Protein AF-A0A1C5Y3W5-F1 (afdb_monomer_lite)

Secondary structure (DSSP, 8-state):
-----SS-------S--S--------S-EEES-EEEETT--EEEEE-SS-EEES-EEEE--TT-PPPPTTSEEEEE-TT-EEE-SS-EEESEEEESSEEE-TT--EEETTS-EE-

pLDDT: mean 79.26, std 23.28, range [26.56, 98.62]

Sequence (115 aa):
MLICPNKTKYFIIEKLIYRNNLTHSSNQTLNGDIAVDTVSTLNMTLTDSSDFTGTINIIDNAQNGTAVDNNAVVTIDSASTWTLTGDCTVTSLENNGTINFNGHTITLADGTVLS

Foldseek 3Di:
DDDDPDPDPPPPPPDDDQDDPPPDDAQAEAEEEAEFEQAHADAEEHDNLYEYEEEYEYDHDPVNDDGDQRGAEYEYAANYEYEYPEEYEGAYYHYNHYYRQVPYWYAHPVRDIDD

Structure (mmCIF, N/CA/C/O backbone):
data_AF-A0A1C5Y3W5-F1
#
_entry.id   AF-A0A1C5Y3W5-F1
#
loop_
_atom_site.group_PDB
_atom_site.id
_atom_site.type_symbol
_atom_site.label_atom_id
_atom_site.label_alt_id
_atom_site.label_comp_id
_atom_site.label_asym_id
_atom_site.label_entity_id
_atom_site.label_seq_id
_atom_site.pdbx_PDB_ins_code
_atom_site.Cartn_x
_atom_site.Cartn_y
_atom_site.Cartn_z
_atom_site.occupancy
_atom_site.B_iso_or_equiv
_atom_site.auth_seq_id
_atom_site.auth_comp_id
_atom_site.auth_asym_id
_atom_site.auth_atom_id
_atom_site.pdbx_PDB_model_num
ATOM 1 N N . MET A 1 1 ? 21.075 19.165 17.876 1.00 40.41 1 MET A N 1
ATOM 2 C CA . MET A 1 1 ? 21.669 18.785 16.578 1.00 40.41 1 MET A CA 1
ATOM 3 C C . MET A 1 1 ? 22.288 17.416 16.764 1.00 40.41 1 MET A C 1
ATOM 5 O O . MET A 1 1 ? 23.351 17.327 17.361 1.00 40.41 1 MET A O 1
ATOM 9 N N . LEU A 1 2 ? 21.575 16.354 16.391 1.00 26.56 2 LEU A N 1
ATOM 10 C CA . LEU A 1 2 ? 22.105 14.998 16.494 1.00 26.56 2 LEU A CA 1
ATOM 11 C C . LEU A 1 2 ? 22.368 14.493 15.079 1.00 26.56 2 LEU A C 1
ATOM 13 O O . LEU A 1 2 ? 21.448 14.318 14.286 1.00 26.56 2 LEU A O 1
ATOM 17 N N . ILE A 1 3 ? 23.650 14.363 14.763 1.00 35.41 3 ILE A N 1
ATOM 18 C CA . ILE A 1 3 ? 24.159 13.793 13.521 1.00 35.41 3 ILE A CA 1
ATOM 19 C C . ILE A 1 3 ? 24.144 12.275 13.717 1.00 35.41 3 ILE A C 1
ATOM 21 O O . ILE A 1 3 ? 24.789 11.784 14.640 1.00 35.41 3 ILE A O 1
ATOM 25 N N . CYS A 1 4 ? 23.422 11.535 12.874 1.00 32.22 4 CYS A N 1
ATOM 26 C CA . CYS A 1 4 ? 23.533 10.076 12.804 1.00 32.22 4 CYS A CA 1
ATOM 27 C C . CYS A 1 4 ? 24.397 9.687 11.592 1.00 32.22 4 CYS A C 1
ATOM 29 O O . CYS A 1 4 ? 23.982 9.920 10.455 1.00 32.22 4 CYS A O 1
ATOM 31 N N . PRO A 1 5 ? 25.594 9.110 11.804 1.00 38.75 5 PRO A N 1
ATOM 32 C CA . PRO A 1 5 ? 26.502 8.716 10.743 1.00 38.75 5 PRO A CA 1
ATOM 33 C C . PRO A 1 5 ? 26.303 7.233 10.401 1.00 38.75 5 PRO A C 1
ATOM 35 O O . PRO A 1 5 ? 27.106 6.403 10.801 1.00 38.75 5 PRO A O 1
ATOM 38 N N . ASN A 1 6 ? 25.234 6.875 9.682 1.00 31.05 6 ASN A N 1
ATOM 39 C CA . ASN A 1 6 ? 25.210 5.680 8.825 1.00 31.05 6 ASN A CA 1
ATOM 40 C C . ASN A 1 6 ? 23.955 5.672 7.938 1.00 31.05 6 ASN A C 1
ATOM 42 O O . ASN A 1 6 ? 22.856 5.956 8.411 1.00 31.05 6 ASN A O 1
ATOM 46 N N . LYS A 1 7 ? 24.108 5.355 6.648 1.00 34.03 7 LYS A N 1
ATOM 47 C CA . LYS A 1 7 ? 23.036 5.356 5.635 1.00 34.03 7 LYS A CA 1
ATOM 48 C C . LYS A 1 7 ? 22.149 4.108 5.738 1.00 34.03 7 LYS A C 1
ATOM 50 O O . LYS A 1 7 ? 22.094 3.292 4.823 1.00 34.03 7 LYS A O 1
ATOM 55 N N . THR A 1 8 ? 21.413 3.978 6.831 1.00 31.47 8 THR A N 1
ATOM 56 C CA . THR A 1 8 ? 20.233 3.108 6.882 1.00 31.47 8 THR A CA 1
ATOM 57 C C . THR A 1 8 ? 19.230 3.816 7.775 1.00 31.47 8 THR A C 1
ATOM 59 O O . THR A 1 8 ? 19.365 3.830 8.996 1.00 31.47 8 THR A O 1
ATOM 62 N N . LYS A 1 9 ? 18.291 4.534 7.150 1.00 38.38 9 LYS A N 1
ATOM 63 C CA . LYS A 1 9 ? 17.223 5.247 7.851 1.00 38.38 9 LYS A CA 1
ATOM 64 C C . LYS A 1 9 ? 16.251 4.207 8.407 1.00 38.38 9 LYS A C 1
ATOM 66 O O . LYS A 1 9 ? 15.260 3.879 7.769 1.00 38.38 9 LYS A O 1
ATOM 71 N N . TYR A 1 10 ? 16.552 3.678 9.587 1.00 31.94 10 TYR A N 1
ATOM 72 C CA . TYR A 1 10 ? 15.571 2.968 10.396 1.00 31.94 10 TYR A CA 1
ATOM 73 C C . TYR A 1 10 ? 14.512 3.992 10.825 1.00 31.94 10 TYR A C 1
ATOM 75 O O . TYR A 1 10 ? 14.771 4.845 11.674 1.00 31.94 10 TYR A O 1
ATOM 83 N N . PHE A 1 11 ? 13.341 3.963 10.188 1.00 35.62 11 PHE A N 1
ATOM 84 C CA . PHE A 1 11 ? 12.167 4.713 10.630 1.00 35.62 11 PHE A CA 1
ATOM 85 C C . PHE A 1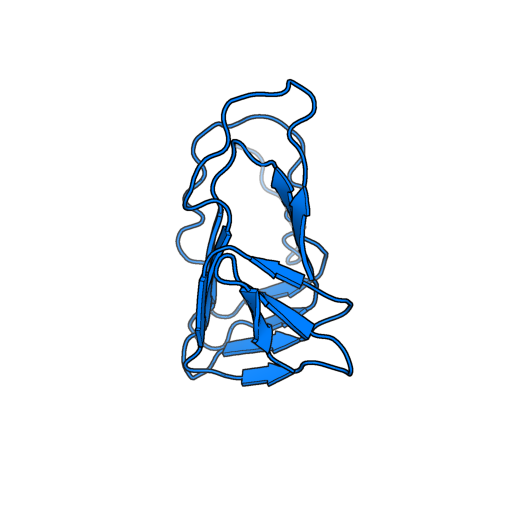 11 ? 11.591 3.985 11.853 1.00 35.62 11 PHE A C 1
ATOM 87 O O . PHE A 1 11 ? 10.681 3.173 11.745 1.00 35.62 11 PHE A O 1
ATOM 94 N N . ILE A 1 12 ? 12.177 4.213 13.030 1.00 30.86 12 ILE A N 1
ATOM 95 C CA . ILE A 1 12 ? 11.589 3.749 14.289 1.00 30.86 12 ILE A CA 1
ATOM 96 C C . ILE A 1 12 ? 10.447 4.709 14.622 1.00 30.86 12 ILE A C 1
ATOM 98 O O . ILE A 1 12 ? 10.674 5.816 15.111 1.00 30.86 12 ILE A O 1
ATOM 102 N N . ILE A 1 13 ? 9.217 4.304 14.307 1.00 34.88 13 ILE A N 1
ATOM 103 C CA . ILE A 1 13 ? 8.001 5.023 14.697 1.00 34.88 13 ILE A CA 1
ATOM 104 C C . ILE A 1 13 ? 7.664 4.610 16.133 1.00 34.88 13 ILE A C 1
ATOM 106 O O . ILE A 1 13 ? 6.727 3.861 16.387 1.00 34.88 13 ILE A O 1
ATOM 110 N N . GLU A 1 14 ? 8.449 5.085 17.099 1.00 30.38 14 GLU A N 1
ATOM 111 C CA . GLU A 1 14 ? 8.047 5.042 18.503 1.00 30.38 14 GLU A CA 1
ATOM 112 C C . GLU A 1 14 ? 7.442 6.389 18.902 1.00 30.38 14 GLU A C 1
ATOM 114 O O . GLU A 1 14 ? 8.140 7.366 19.146 1.00 30.38 14 GLU A O 1
ATOM 119 N N . LYS A 1 15 ? 6.107 6.376 18.977 1.00 32.75 15 LYS A N 1
ATOM 120 C CA . LYS A 1 15 ? 5.277 7.075 19.967 1.00 32.75 15 LYS A CA 1
ATOM 121 C C . LYS A 1 15 ? 5.441 8.605 20.064 1.00 32.75 15 LYS A C 1
ATOM 123 O O . LYS A 1 15 ? 6.397 9.117 20.630 1.00 32.75 15 LYS A O 1
ATOM 128 N N . LEU A 1 16 ? 4.344 9.282 19.691 1.00 28.98 16 LEU A N 1
ATOM 129 C CA . LEU A 1 16 ? 4.035 10.724 19.741 1.00 28.98 16 LEU A CA 1
ATOM 130 C C . LEU A 1 16 ? 4.426 11.488 18.470 1.00 28.98 16 LEU A C 1
ATOM 132 O O . LEU A 1 16 ? 5.578 11.853 18.307 1.00 28.98 16 LEU A O 1
ATOM 136 N N . ILE A 1 17 ? 3.440 11.787 17.613 1.00 38.53 17 ILE A N 1
ATOM 137 C CA . ILE A 1 17 ? 3.123 13.133 17.085 1.00 38.53 17 ILE A CA 1
ATOM 138 C C . ILE A 1 17 ? 1.912 13.001 16.142 1.00 38.53 17 ILE A C 1
ATOM 140 O O . ILE A 1 17 ? 1.964 12.356 15.100 1.00 38.53 17 ILE A O 1
ATOM 144 N N . TYR A 1 18 ? 0.824 13.671 16.522 1.00 37.91 18 TYR A N 1
ATOM 145 C CA . TYR A 1 18 ? -0.506 13.705 15.899 1.00 37.91 18 TYR A CA 1
ATOM 146 C C . TYR A 1 18 ? -0.587 14.320 14.483 1.00 37.91 18 TYR A C 1
ATOM 148 O O . TYR A 1 18 ? -1.684 14.626 14.026 1.00 37.91 18 TYR A O 1
ATOM 156 N N . ARG A 1 19 ? 0.528 14.559 13.783 1.00 41.16 19 ARG A N 1
ATOM 157 C CA . ARG A 1 19 ? 0.559 15.111 12.414 1.00 41.16 19 ARG A CA 1
ATOM 158 C C . ARG A 1 19 ? 1.904 14.804 11.747 1.00 41.16 19 ARG A C 1
ATOM 160 O O . ARG A 1 19 ? 2.788 15.654 11.758 1.00 41.16 19 ARG A O 1
ATOM 167 N N . ASN A 1 20 ? 2.075 13.624 11.159 1.00 40.31 20 ASN A N 1
ATOM 168 C CA . ASN A 1 20 ? 3.222 13.360 10.287 1.00 40.31 20 ASN A CA 1
ATOM 169 C C . ASN A 1 20 ? 2.732 13.118 8.857 1.00 40.31 20 ASN A C 1
ATOM 171 O O . ASN A 1 20 ? 2.493 11.988 8.448 1.00 40.31 20 ASN A O 1
ATOM 175 N N . ASN A 1 21 ? 2.604 14.204 8.090 1.00 42.38 21 ASN A N 1
ATOM 176 C CA . ASN A 1 21 ? 2.650 14.125 6.632 1.00 42.38 21 ASN A CA 1
ATOM 177 C C . ASN A 1 21 ? 4.084 13.735 6.250 1.00 42.38 21 ASN A C 1
ATOM 179 O O . ASN A 1 21 ? 4.956 14.603 6.153 1.00 42.38 21 ASN A O 1
ATOM 183 N N . LEU A 1 22 ? 4.350 12.438 6.077 1.00 46.81 22 LEU A N 1
ATOM 184 C CA . LEU A 1 22 ? 5.609 11.956 5.513 1.00 46.81 22 LEU A CA 1
ATOM 185 C C . LEU A 1 22 ? 5.689 12.448 4.063 1.00 46.81 22 LEU A C 1
ATOM 187 O O . LEU A 1 22 ? 5.159 11.823 3.154 1.00 46.81 22 LEU A O 1
ATOM 191 N N . THR A 1 23 ? 6.310 13.607 3.846 1.00 44.06 23 THR A N 1
ATOM 192 C CA . THR A 1 23 ? 6.444 14.186 2.506 1.00 44.06 23 THR A CA 1
ATOM 193 C C . THR A 1 23 ? 7.876 13.986 2.018 1.00 44.06 23 THR A C 1
ATOM 195 O O . THR A 1 23 ? 8.799 14.610 2.532 1.00 44.06 23 THR A O 1
ATOM 198 N N . HIS A 1 24 ? 8.014 13.104 1.024 1.00 50.69 24 HIS A N 1
ATOM 199 C CA . HIS A 1 24 ? 9.152 12.909 0.119 1.00 50.69 24 HIS A CA 1
ATOM 200 C C . HIS A 1 24 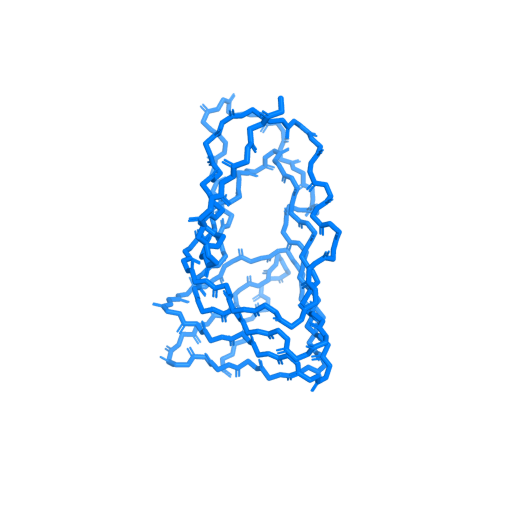? 10.509 12.514 0.733 1.00 50.69 24 HIS A C 1
ATOM 202 O O . HIS A 1 24 ? 11.303 13.336 1.189 1.00 50.69 24 HIS A O 1
ATOM 208 N N . SER A 1 25 ? 10.859 11.234 0.602 1.00 52.31 25 SER A N 1
ATOM 209 C CA . SER A 1 25 ? 12.251 10.837 0.374 1.00 52.31 25 SER A CA 1
ATOM 210 C C . SER A 1 25 ? 12.293 10.067 -0.943 1.00 52.31 25 SER A C 1
ATOM 212 O O . SER A 1 25 ? 11.683 9.013 -1.048 1.00 52.31 25 SER A O 1
ATOM 214 N N . SER A 1 26 ? 12.974 10.627 -1.939 1.00 61.44 26 SER A N 1
ATOM 215 C CA . SER A 1 26 ? 13.125 10.059 -3.277 1.00 61.44 26 SER A CA 1
ATOM 216 C C . SER A 1 26 ? 14.201 8.971 -3.316 1.00 61.44 26 SER A C 1
ATOM 218 O O . SER A 1 26 ? 15.158 9.020 -2.530 1.00 61.44 26 SER A O 1
ATOM 220 N N . ASN A 1 27 ? 14.048 7.992 -4.216 1.00 68.94 27 ASN A N 1
ATOM 221 C CA . ASN A 1 27 ? 14.977 6.873 -4.428 1.00 68.94 27 ASN A CA 1
ATOM 222 C C . ASN A 1 27 ? 15.425 6.202 -3.115 1.00 68.94 27 ASN A C 1
ATOM 224 O O . ASN A 1 27 ? 16.616 6.135 -2.789 1.00 68.94 27 ASN A O 1
ATOM 228 N N . GLN A 1 28 ? 14.459 5.828 -2.278 1.00 72.81 28 GLN A N 1
ATOM 229 C CA . GLN A 1 28 ? 14.720 5.144 -1.014 1.0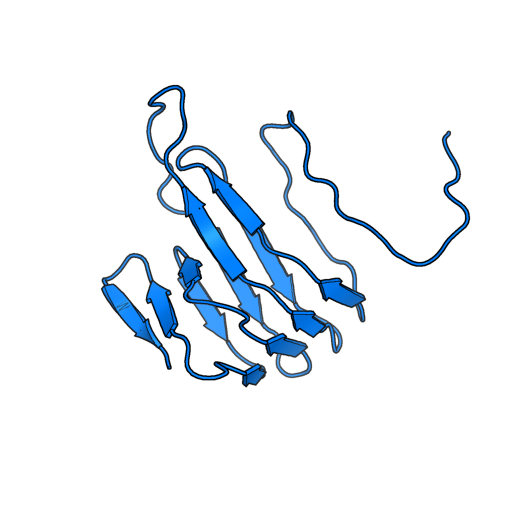0 72.81 28 GLN A CA 1
ATOM 230 C C . GLN A 1 28 ? 14.395 3.661 -1.122 1.00 72.81 28 GLN A C 1
ATOM 232 O O . GLN A 1 28 ? 13.412 3.286 -1.745 1.00 72.81 28 GLN A O 1
ATOM 237 N N . THR A 1 29 ? 15.154 2.840 -0.402 1.00 80.44 29 THR A N 1
ATOM 238 C CA . THR A 1 29 ? 14.752 1.469 -0.079 1.00 80.44 29 THR A CA 1
ATOM 239 C C . THR A 1 29 ? 14.254 1.442 1.365 1.00 80.44 29 THR A C 1
ATOM 241 O O . THR A 1 29 ? 15.040 1.602 2.304 1.00 80.44 29 THR A O 1
ATOM 244 N N . LEU A 1 30 ? 12.948 1.272 1.550 1.00 82.94 30 LEU A N 1
ATOM 245 C CA . LEU A 1 30 ? 12.282 1.139 2.840 1.00 82.94 30 LEU A CA 1
ATOM 246 C C . LEU A 1 30 ? 11.996 -0.340 3.102 1.00 82.94 30 LEU A C 1
ATOM 248 O O . LEU A 1 30 ? 11.491 -1.042 2.232 1.00 82.94 30 LEU A O 1
ATOM 252 N N . ASN A 1 31 ? 12.302 -0.812 4.309 1.00 83.50 31 ASN A N 1
ATOM 253 C CA . ASN A 1 31 ? 12.020 -2.184 4.722 1.00 83.50 31 ASN A CA 1
ATOM 254 C C . ASN A 1 31 ? 11.359 -2.179 6.097 1.00 83.50 31 ASN A C 1
ATOM 256 O O . ASN A 1 31 ? 11.804 -1.443 6.982 1.00 83.50 31 ASN A O 1
ATOM 260 N N . GLY A 1 32 ? 10.364 -3.040 6.280 1.00 82.94 32 GLY A N 1
ATOM 261 C CA . GLY A 1 32 ? 9.681 -3.248 7.553 1.00 82.94 32 GLY A CA 1
ATOM 262 C C . GLY A 1 32 ? 8.185 -2.977 7.477 1.00 82.94 32 GLY A C 1
ATOM 263 O O . GLY A 1 32 ? 7.688 -2.374 6.531 1.00 82.94 32 GLY A O 1
ATOM 264 N N . ASP A 1 33 ? 7.474 -3.438 8.496 1.00 88.94 33 ASP A N 1
ATOM 265 C CA . ASP A 1 33 ? 6.023 -3.323 8.570 1.00 88.94 33 ASP A CA 1
ATOM 266 C C . ASP A 1 33 ? 5.588 -1.993 9.189 1.00 88.94 33 ASP A C 1
ATOM 268 O O . ASP A 1 33 ? 6.251 -1.441 10.073 1.00 88.94 33 ASP A O 1
ATOM 272 N N . ILE A 1 34 ? 4.441 -1.493 8.740 1.00 85.06 34 ILE A N 1
ATOM 273 C CA . ILE A 1 34 ? 3.832 -0.255 9.215 1.00 85.06 34 ILE A CA 1
ATOM 274 C C . ILE A 1 34 ? 2.463 -0.583 9.802 1.00 85.06 34 ILE A C 1
ATOM 276 O O . ILE A 1 34 ? 1.545 -0.997 9.096 1.00 85.06 34 ILE A O 1
ATOM 280 N N . ALA A 1 35 ? 2.319 -0.340 11.101 1.00 86.88 35 ALA A N 1
ATOM 281 C CA . ALA A 1 35 ? 1.032 -0.354 11.777 1.00 86.88 35 ALA A CA 1
ATOM 282 C C . ALA A 1 35 ? 0.529 1.084 11.941 1.00 86.88 35 ALA A C 1
ATOM 284 O O . ALA A 1 35 ? 1.244 1.937 12.475 1.00 86.88 35 ALA A O 1
ATOM 285 N N . VAL A 1 36 ? -0.693 1.354 11.491 1.00 84.12 36 VAL A N 1
ATOM 286 C CA . VAL A 1 36 ? -1.339 2.665 11.623 1.00 84.12 36 VAL A CA 1
ATOM 287 C C . VAL A 1 36 ? -2.583 2.487 12.473 1.00 84.12 36 VAL A C 1
ATOM 289 O O . VAL A 1 36 ? -3.452 1.702 12.118 1.00 84.12 36 VAL A O 1
ATOM 292 N N . ASP A 1 37 ? -2.673 3.168 13.613 1.00 86.75 37 ASP A N 1
ATOM 293 C CA . ASP A 1 37 ? -3.864 3.018 14.447 1.00 86.75 37 ASP A CA 1
ATOM 294 C C . ASP A 1 37 ? -5.089 3.736 13.854 1.00 86.75 37 ASP A C 1
ATOM 296 O O . ASP A 1 37 ? -4.940 4.653 13.041 1.00 86.75 37 ASP A O 1
ATOM 300 N 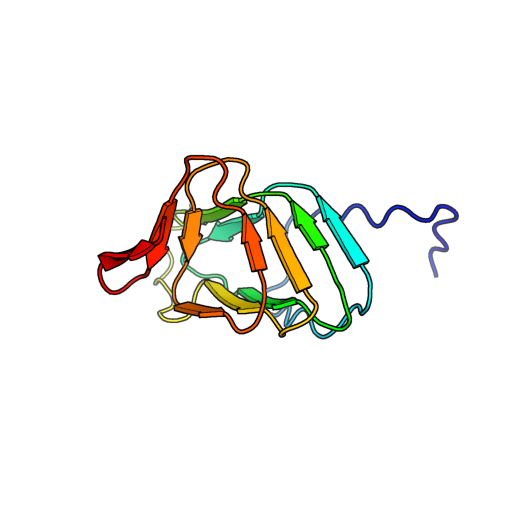N . THR A 1 38 ? -6.291 3.326 14.276 1.00 87.88 38 THR A N 1
ATOM 301 C CA . THR A 1 38 ? -7.569 3.817 13.726 1.00 87.88 38 THR A CA 1
ATOM 302 C C . THR A 1 38 ? -7.773 5.327 13.827 1.00 87.88 38 THR A C 1
ATOM 304 O O . THR A 1 38 ? -8.609 5.874 13.114 1.00 87.88 38 THR A O 1
ATOM 307 N N . VAL A 1 39 ? -7.041 6.024 14.702 1.00 85.19 39 VAL A N 1
ATOM 308 C CA . VAL A 1 39 ? -7.162 7.481 14.912 1.00 85.19 39 VAL A CA 1
ATOM 309 C C . VAL A 1 39 ? -6.032 8.273 14.248 1.00 85.19 39 VAL A C 1
ATOM 311 O O . VAL A 1 39 ? -6.052 9.507 14.259 1.00 85.19 39 VAL A O 1
ATOM 314 N N . SER A 1 40 ? -5.037 7.584 13.688 1.00 82.94 40 SER A N 1
ATOM 315 C CA . SER A 1 40 ? -3.887 8.169 13.005 1.00 82.94 40 SER A CA 1
ATOM 316 C C . SER A 1 40 ? -4.088 8.195 11.496 1.00 82.94 40 SER A C 1
ATOM 318 O O . SER A 1 40 ? -4.870 7.443 10.928 1.00 82.94 40 SER A O 1
ATOM 320 N N . THR A 1 41 ? -3.329 9.055 10.820 1.00 82.62 41 THR A N 1
ATOM 321 C CA . THR A 1 41 ? -3.316 9.128 9.356 1.00 82.62 41 THR A CA 1
ATOM 322 C C . THR A 1 41 ? -1.914 8.876 8.821 1.00 82.62 41 THR A C 1
ATOM 324 O O . THR A 1 41 ? -0.963 9.533 9.255 1.00 82.62 41 THR A O 1
ATOM 327 N N . LEU A 1 42 ? -1.806 8.001 7.829 1.00 85.00 42 LEU A N 1
ATOM 328 C CA . LEU A 1 42 ? -0.648 7.805 6.972 1.00 85.00 42 LEU A CA 1
ATOM 329 C C . LEU A 1 42 ? -1.018 8.256 5.558 1.00 85.00 42 LEU A C 1
ATOM 331 O O . LEU A 1 42 ? -1.942 7.717 4.960 1.00 85.00 42 LEU A O 1
ATOM 335 N N . ASN A 1 43 ? -0.257 9.204 5.017 1.00 83.94 43 ASN A N 1
ATOM 336 C CA . ASN A 1 43 ? -0.256 9.525 3.593 1.00 83.94 43 ASN A CA 1
ATOM 337 C C . ASN A 1 43 ? 1.131 9.169 3.058 1.00 83.94 43 ASN A C 1
ATOM 339 O O . ASN A 1 43 ? 2.098 9.875 3.352 1.00 83.94 43 ASN A O 1
ATOM 343 N N . MET A 1 44 ? 1.243 8.049 2.347 1.00 84.75 44 MET A N 1
ATOM 344 C CA . MET A 1 44 ? 2.500 7.560 1.785 1.00 84.75 44 MET A CA 1
ATOM 345 C C . MET A 1 44 ? 2.505 7.747 0.270 1.00 84.75 44 MET A C 1
ATOM 347 O O . MET A 1 44 ? 1.580 7.330 -0.416 1.00 84.75 44 MET A O 1
ATOM 351 N N . THR A 1 45 ? 3.585 8.317 -0.257 1.00 85.12 45 THR A N 1
ATOM 352 C CA . THR A 1 45 ? 3.837 8.384 -1.700 1.00 85.12 45 THR A CA 1
ATOM 353 C C . THR A 1 45 ? 5.219 7.803 -1.979 1.00 85.12 45 THR A C 1
ATOM 355 O O . THR A 1 45 ? 6.215 8.358 -1.513 1.00 85.12 45 THR A O 1
ATOM 358 N N . LEU A 1 46 ? 5.282 6.685 -2.704 1.00 84.88 46 LEU A N 1
ATOM 359 C CA . LEU A 1 46 ? 6.533 6.135 -3.226 1.00 84.88 46 LEU A CA 1
ATOM 360 C C . LEU A 1 46 ? 6.839 6.824 -4.550 1.00 84.88 46 LEU A C 1
ATOM 362 O O . LEU A 1 46 ? 6.029 6.747 -5.476 1.00 84.88 46 LEU A O 1
ATOM 366 N N . THR A 1 47 ? 7.973 7.523 -4.605 1.00 85.75 47 THR A N 1
ATOM 367 C CA . THR A 1 47 ? 8.394 8.249 -5.802 1.00 85.75 47 THR A CA 1
ATOM 368 C C . THR A 1 47 ? 9.851 8.027 -6.172 1.00 85.75 47 THR A C 1
ATOM 370 O O . THR A 1 47 ? 10.660 7.587 -5.348 1.00 85.75 47 THR A O 1
ATOM 373 N N . ASP A 1 48 ? 10.208 8.402 -7.399 1.00 85.25 48 ASP A N 1
ATOM 374 C CA . ASP A 1 48 ? 11.583 8.483 -7.891 1.00 85.25 48 ASP A CA 1
ATOM 375 C C . ASP A 1 48 ? 12.327 7.151 -7.741 1.00 85.25 48 ASP A C 1
ATOM 377 O O . ASP A 1 48 ? 13.436 7.100 -7.207 1.00 85.25 48 ASP A O 1
ATOM 381 N N . SER A 1 49 ? 11.710 6.060 -8.208 1.00 87.25 49 SER A N 1
ATOM 382 C CA . SER A 1 49 ? 12.273 4.701 -8.109 1.00 87.25 49 SER A CA 1
ATOM 383 C C . SER A 1 49 ? 12.515 4.234 -6.669 1.00 87.25 49 SER A C 1
ATOM 385 O O . SER A 1 49 ? 13.490 3.545 -6.388 1.00 87.25 49 SER A O 1
ATOM 387 N N . SER A 1 50 ? 11.656 4.635 -5.730 1.00 85.62 50 SER A N 1
ATOM 388 C CA . SER A 1 50 ? 11.697 4.095 -4.368 1.00 85.62 50 SER A CA 1
ATOM 389 C C . SER A 1 50 ? 11.120 2.683 -4.307 1.00 85.62 50 SER A C 1
ATOM 391 O O . SER A 1 50 ? 10.109 2.398 -4.950 1.00 85.62 50 SER A O 1
ATOM 393 N N . ASP A 1 51 ? 11.711 1.850 -3.460 1.00 86.69 51 ASP A N 1
ATOM 394 C CA . ASP A 1 51 ? 11.260 0.498 -3.160 1.00 86.69 51 ASP A CA 1
ATOM 395 C C . ASP A 1 51 ? 10.802 0.413 -1.704 1.00 86.69 51 ASP A C 1
ATOM 397 O O . ASP A 1 51 ? 11.515 0.826 -0.787 1.00 86.69 51 ASP A O 1
ATOM 401 N N . PHE A 1 52 ? 9.637 -0.178 -1.474 1.00 91.62 52 PHE A N 1
ATOM 402 C CA . PHE A 1 52 ? 9.154 -0.539 -0.150 1.00 91.62 52 PHE A CA 1
ATOM 403 C C . PHE A 1 52 ? 8.961 -2.052 -0.062 1.00 91.62 52 PHE A C 1
ATOM 405 O O . PHE A 1 52 ? 8.294 -2.640 -0.906 1.00 91.62 52 PHE A O 1
ATOM 412 N N . THR A 1 53 ? 9.543 -2.694 0.950 1.00 94.38 53 THR A N 1
ATOM 413 C CA . THR A 1 53 ? 9.319 -4.113 1.257 1.00 94.38 53 THR A CA 1
ATOM 414 C C . THR A 1 53 ? 8.758 -4.251 2.666 1.00 94.38 53 THR A C 1
ATOM 416 O O . THR A 1 53 ? 9.454 -3.969 3.643 1.00 94.38 53 THR A O 1
ATOM 419 N N . GLY A 1 54 ? 7.506 -4.679 2.779 1.00 92.25 54 GLY A N 1
ATOM 420 C CA . GLY A 1 54 ? 6.809 -4.746 4.061 1.00 92.25 54 GLY A CA 1
ATOM 421 C C . GLY A 1 54 ? 5.293 -4.738 3.917 1.00 92.25 54 GLY A C 1
ATOM 422 O O . GLY A 1 54 ? 4.758 -4.717 2.804 1.00 92.25 54 GLY A O 1
ATOM 423 N N . THR A 1 55 ? 4.605 -4.712 5.054 1.00 93.88 55 THR A N 1
ATOM 424 C CA . THR A 1 55 ? 3.147 -4.565 5.133 1.00 93.88 55 THR A CA 1
ATOM 425 C C . THR A 1 55 ? 2.719 -3.178 5.607 1.00 93.88 55 THR A C 1
ATOM 427 O O . THR A 1 55 ? 3.459 -2.483 6.303 1.00 93.88 55 THR A O 1
ATOM 430 N N . ILE A 1 56 ? 1.497 -2.777 5.249 1.00 93.75 56 ILE A N 1
ATOM 431 C CA . ILE A 1 56 ? 0.792 -1.647 5.867 1.00 93.75 56 ILE A CA 1
ATOM 432 C C . ILE A 1 56 ? -0.544 -2.178 6.363 1.00 93.75 56 ILE A C 1
ATOM 434 O O . ILE A 1 56 ? -1.318 -2.727 5.578 1.00 93.75 56 ILE A O 1
ATOM 438 N N . ASN A 1 57 ? -0.800 -2.027 7.658 1.00 93.88 57 ASN A N 1
ATOM 439 C CA . ASN A 1 57 ? -2.011 -2.525 8.292 1.00 93.88 57 ASN A CA 1
ATOM 440 C C . ASN A 1 57 ? -2.602 -1.495 9.252 1.00 93.88 57 ASN A C 1
ATOM 442 O O . ASN A 1 57 ? -1.900 -0.915 10.087 1.00 93.88 57 ASN A O 1
ATOM 446 N N . ILE A 1 58 ? -3.913 -1.297 9.135 1.00 90.56 58 ILE A N 1
ATOM 447 C CA . ILE A 1 58 ? -4.697 -0.516 10.087 1.00 90.56 58 ILE A CA 1
ATOM 448 C C . ILE A 1 58 ? -4.967 -1.379 11.323 1.00 90.56 58 ILE A C 1
ATOM 450 O O . ILE A 1 58 ? -5.422 -2.515 11.201 1.00 90.56 58 ILE A O 1
ATOM 454 N N . ILE A 1 59 ? -4.679 -0.846 12.508 1.00 88.81 59 ILE A N 1
ATOM 455 C CA . ILE A 1 59 ? -4.882 -1.525 13.794 1.00 88.81 59 ILE A CA 1
ATOM 456 C C . ILE A 1 59 ? -5.795 -0.708 14.705 1.00 88.81 59 ILE A C 1
ATOM 458 O O . ILE A 1 59 ? -5.829 0.517 14.626 1.00 88.81 59 ILE A O 1
ATOM 462 N N . ASP A 1 60 ? -6.501 -1.363 15.622 1.00 87.25 60 ASP A N 1
ATOM 463 C CA . ASP A 1 60 ? -7.347 -0.654 16.582 1.00 87.25 60 ASP A CA 1
ATOM 464 C C . ASP A 1 60 ? -6.531 0.298 17.464 1.00 87.25 60 ASP A C 1
ATOM 466 O O . ASP A 1 60 ? -5.503 -0.065 18.047 1.00 87.25 60 ASP A O 1
ATOM 470 N N . ASN A 1 61 ? -7.016 1.529 17.621 1.00 85.00 61 ASN A N 1
ATOM 471 C CA . ASN A 1 61 ? -6.480 2.433 18.622 1.00 85.00 61 ASN A CA 1
ATOM 472 C C . ASN A 1 61 ? -6.836 1.936 20.032 1.00 85.00 61 ASN A C 1
ATOM 474 O O . ASN A 1 61 ? -8.002 1.851 20.413 1.00 85.00 61 ASN A O 1
ATOM 478 N N . ALA A 1 62 ? -5.812 1.696 20.852 1.00 82.31 62 ALA A N 1
ATOM 479 C CA . ALA A 1 62 ? -5.966 1.155 22.204 1.00 82.31 62 ALA A CA 1
ATOM 480 C C . ALA A 1 62 ? -6.784 2.044 23.165 1.00 82.31 62 ALA A C 1
ATOM 482 O O . ALA A 1 62 ? -7.209 1.582 24.223 1.00 82.31 62 ALA A O 1
ATOM 483 N N . GLN A 1 63 ? -6.982 3.323 22.835 1.00 86.56 63 GLN A N 1
ATOM 484 C CA . GLN A 1 63 ? -7.762 4.267 23.639 1.00 86.56 63 GLN A CA 1
ATOM 485 C C . GLN A 1 63 ? -9.221 4.366 23.174 1.00 86.56 63 GLN A C 1
ATOM 487 O O . GLN A 1 63 ? -9.979 5.141 23.756 1.00 86.56 63 GLN A O 1
ATOM 492 N N . ASN A 1 64 ? -9.624 3.575 22.171 1.00 84.50 64 ASN A N 1
ATOM 493 C CA . ASN A 1 64 ? -10.956 3.586 21.564 1.00 84.50 64 ASN A CA 1
ATOM 494 C C . ASN A 1 64 ? -11.381 4.987 21.095 1.00 84.50 64 ASN A C 1
ATOM 496 O O . ASN A 1 64 ? -12.535 5.387 21.260 1.00 84.50 64 ASN A O 1
ATOM 500 N N . GLY A 1 65 ? -10.434 5.766 20.562 1.00 82.56 65 GLY A N 1
ATOM 501 C CA . GLY A 1 65 ? -10.760 7.049 19.949 1.00 82.56 65 GLY A CA 1
ATOM 502 C C . GLY A 1 65 ? -11.580 6.874 18.666 1.00 82.56 65 GLY A C 1
ATOM 503 O O . GLY A 1 65 ? -11.618 5.798 18.071 1.00 82.56 65 GLY A O 1
ATOM 504 N N . THR A 1 66 ? -12.249 7.944 18.238 1.00 91.12 66 THR A N 1
ATOM 505 C CA . THR A 1 66 ? -13.044 7.937 17.004 1.00 91.12 66 THR A CA 1
ATOM 506 C C . THR A 1 66 ? -12.144 7.720 15.794 1.00 91.12 66 THR A C 1
ATOM 508 O O . THR A 1 66 ? -11.234 8.518 15.562 1.00 91.12 66 THR A O 1
ATOM 511 N N . ALA A 1 67 ? -12.423 6.666 15.027 1.00 87.94 67 ALA A N 1
ATOM 512 C CA . ALA A 1 67 ? -11.652 6.338 13.840 1.00 87.94 67 ALA A CA 1
ATOM 513 C C . ALA A 1 67 ? -11.712 7.456 12.788 1.00 87.94 67 ALA A C 1
ATOM 515 O O . ALA A 1 67 ? -12.730 8.140 12.649 1.00 87.94 67 ALA A O 1
ATOM 516 N N . VAL A 1 68 ? -10.617 7.633 12.053 1.00 87.81 68 VAL A N 1
ATOM 517 C CA . VAL A 1 68 ? -10.542 8.549 10.912 1.00 87.81 68 VAL A CA 1
ATOM 518 C C . VAL A 1 68 ? -10.796 7.793 9.611 1.00 87.81 68 VAL A C 1
ATOM 520 O O . VAL A 1 68 ? -10.308 6.681 9.432 1.00 87.81 68 VAL A O 1
ATOM 523 N N . ASP A 1 69 ? -11.512 8.416 8.674 1.00 89.81 69 ASP A N 1
ATOM 524 C CA . ASP A 1 69 ? -11.870 7.757 7.409 1.00 89.81 69 ASP A CA 1
ATOM 525 C C . ASP A 1 69 ? -10.635 7.497 6.520 1.00 89.81 69 ASP A C 1
ATOM 527 O O . ASP A 1 69 ? -10.471 6.413 5.966 1.00 89.81 69 ASP A O 1
ATOM 531 N N . ASN A 1 70 ? -9.714 8.467 6.433 1.00 88.69 70 ASN A N 1
ATOM 532 C CA . ASN A 1 70 ? -8.500 8.405 5.603 1.00 88.69 70 ASN A CA 1
ATOM 533 C C . ASN A 1 70 ? -7.269 7.962 6.408 1.00 88.69 70 ASN A C 1
ATOM 535 O O . ASN A 1 70 ? -6.283 8.692 6.530 1.00 88.69 70 ASN A O 1
ATOM 539 N N . ASN A 1 71 ? -7.355 6.776 7.000 1.00 87.94 71 ASN A N 1
ATOM 540 C CA . ASN A 1 71 ? -6.345 6.248 7.910 1.00 87.94 71 ASN A CA 1
ATOM 541 C C . ASN A 1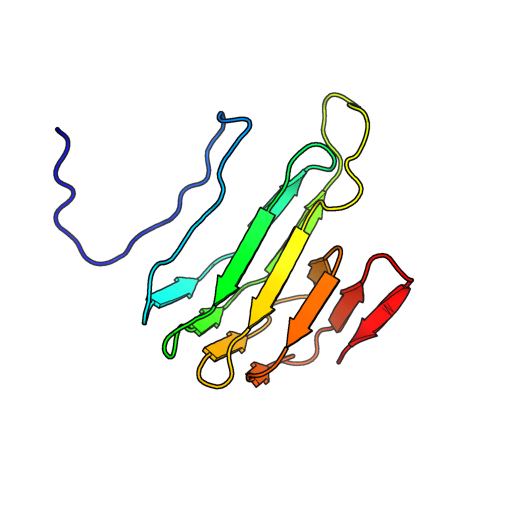 71 ? -5.020 5.913 7.212 1.00 87.94 71 ASN A C 1
ATOM 543 O O . ASN A 1 71 ? -3.963 6.282 7.718 1.00 87.94 71 ASN A O 1
ATOM 547 N N . ALA A 1 72 ? -5.057 5.207 6.083 1.00 89.62 72 ALA A N 1
ATOM 548 C CA . ALA A 1 72 ? -3.859 4.800 5.352 1.00 89.62 72 ALA A CA 1
ATOM 549 C C . ALA A 1 72 ? -4.071 4.975 3.845 1.00 89.62 72 ALA A C 1
ATOM 551 O O . ALA A 1 72 ? -4.694 4.143 3.188 1.00 89.62 72 ALA A O 1
ATOM 552 N N . VAL A 1 73 ? -3.551 6.074 3.305 1.00 93.38 73 VAL A N 1
ATOM 553 C CA . VAL A 1 73 ? -3.610 6.429 1.885 1.00 93.38 73 VAL A CA 1
ATOM 554 C C . VAL A 1 73 ? -2.232 6.214 1.273 1.00 93.38 73 VAL A C 1
ATOM 556 O O . VAL A 1 73 ? -1.243 6.772 1.757 1.00 93.38 73 VAL A O 1
ATOM 559 N N . VAL A 1 74 ? -2.162 5.408 0.215 1.00 93.50 74 VAL A N 1
ATOM 560 C CA . VAL A 1 74 ? -0.907 5.055 -0.457 1.00 93.50 74 VAL A CA 1
ATOM 561 C C . VAL A 1 74 ? -0.975 5.428 -1.936 1.00 93.50 74 VAL A C 1
ATOM 563 O O . VAL A 1 74 ? -1.939 5.105 -2.624 1.00 93.50 74 VAL A O 1
ATOM 566 N N . THR A 1 75 ? 0.081 6.060 -2.434 1.00 94.19 75 THR A N 1
ATOM 567 C CA . THR A 1 75 ? 0.302 6.325 -3.858 1.00 94.19 75 THR A CA 1
ATOM 568 C C . THR A 1 75 ? 1.651 5.743 -4.269 1.00 94.19 75 THR A C 1
ATOM 570 O O . THR A 1 75 ? 2.658 5.982 -3.603 1.00 94.19 75 THR A O 1
ATOM 573 N N . ILE A 1 76 ? 1.689 5.001 -5.372 1.00 93.88 76 ILE A N 1
ATOM 574 C CA . ILE A 1 76 ? 2.918 4.445 -5.951 1.00 93.88 76 ILE A CA 1
ATOM 575 C C . ILE A 1 76 ? 3.099 5.057 -7.333 1.00 93.88 76 ILE A C 1
ATOM 577 O O . ILE A 1 76 ? 2.234 4.901 -8.198 1.00 93.88 76 ILE A O 1
ATOM 581 N N . ASP A 1 77 ? 4.202 5.771 -7.540 1.00 92.62 77 ASP A N 1
ATOM 582 C CA . ASP A 1 77 ? 4.545 6.293 -8.859 1.00 92.62 77 ASP A CA 1
ATOM 583 C C . ASP A 1 77 ? 4.993 5.185 -9.820 1.00 92.62 77 ASP A C 1
ATOM 585 O O . ASP A 1 77 ? 5.281 4.059 -9.421 1.00 92.62 77 ASP A O 1
ATOM 589 N N . SER A 1 78 ? 5.082 5.511 -11.108 1.00 94.75 78 SER A N 1
ATOM 590 C CA . SER A 1 78 ? 5.372 4.530 -12.155 1.00 94.75 78 SER A CA 1
ATOM 591 C C . SER A 1 78 ? 6.741 3.859 -12.085 1.00 94.75 78 SER A C 1
ATOM 593 O O . SER A 1 78 ? 6.934 2.823 -12.716 1.00 94.75 78 SER A O 1
ATOM 595 N N . ALA A 1 79 ? 7.704 4.453 -11.383 1.00 91.88 79 ALA A N 1
ATOM 596 C CA . ALA A 1 79 ? 9.054 3.914 -11.268 1.00 91.88 79 ALA A CA 1
ATOM 597 C C . ALA A 1 79 ? 9.266 3.138 -9.959 1.00 91.88 79 ALA A C 1
ATOM 599 O O . ALA A 1 79 ? 10.291 2.476 -9.811 1.00 91.88 79 ALA A O 1
ATOM 600 N N . SER A 1 80 ? 8.328 3.229 -9.018 1.00 90.25 80 SER A N 1
ATOM 601 C CA . SER A 1 80 ? 8.427 2.661 -7.681 1.00 90.25 80 SER A CA 1
ATOM 602 C C . SER A 1 80 ? 7.855 1.252 -7.554 1.00 90.25 80 SER A C 1
ATOM 604 O O . SER A 1 80 ? 6.965 0.833 -8.304 1.00 90.25 80 SER A O 1
ATOM 606 N N . THR A 1 81 ? 8.347 0.542 -6.535 1.00 96.19 81 THR A N 1
ATOM 607 C CA . THR A 1 81 ? 7.925 -0.825 -6.212 1.00 96.19 81 THR A CA 1
ATOM 608 C C . THR A 1 81 ? 7.447 -0.934 -4.771 1.00 96.19 81 THR A C 1
ATOM 610 O O . THR A 1 81 ? 8.118 -0.471 -3.849 1.00 96.19 81 THR A O 1
ATOM 613 N N . TRP A 1 82 ? 6.340 -1.640 -4.550 1.00 97.50 82 TRP A N 1
ATOM 614 C CA . TRP A 1 82 ? 5.975 -2.177 -3.238 1.00 97.50 82 TRP A CA 1
ATOM 615 C C . TRP A 1 82 ? 5.966 -3.709 -3.282 1.00 97.50 82 TRP A C 1
ATOM 617 O O . TRP A 1 82 ? 5.176 -4.310 -4.000 1.00 97.50 82 TRP A O 1
ATOM 627 N N . THR A 1 83 ? 6.850 -4.355 -2.524 1.00 98.25 83 THR A N 1
ATOM 628 C CA . THR A 1 83 ? 6.895 -5.811 -2.335 1.00 98.25 83 THR A CA 1
ATOM 629 C C . THR A 1 83 ? 6.236 -6.199 -1.014 1.00 98.25 83 THR A C 1
ATOM 631 O O . THR A 1 83 ? 6.674 -5.765 0.053 1.00 98.25 83 THR A O 1
ATOM 634 N N . LEU A 1 84 ? 5.200 -7.036 -1.075 1.00 98.50 84 LEU A N 1
ATOM 635 C CA . LEU A 1 84 ? 4.469 -7.481 0.108 1.00 98.50 84 LEU A CA 1
ATOM 636 C C . LEU A 1 84 ? 5.198 -8.630 0.813 1.00 98.50 84 LEU A C 1
ATOM 638 O O . LEU A 1 84 ? 5.694 -9.571 0.187 1.00 98.50 84 LEU A O 1
ATOM 642 N N . THR A 1 85 ? 5.214 -8.570 2.140 1.00 97.62 85 THR A N 1
ATOM 643 C CA . THR A 1 85 ? 5.698 -9.642 3.029 1.00 97.62 85 THR A CA 1
ATOM 644 C C . THR A 1 85 ? 4.564 -10.324 3.800 1.00 97.62 85 THR A C 1
ATOM 646 O O . THR A 1 85 ? 4.816 -11.239 4.583 1.00 97.62 85 THR A O 1
ATOM 649 N N . GLY A 1 86 ? 3.328 -9.867 3.592 1.00 98.31 86 GLY A N 1
ATOM 650 C CA . GLY A 1 86 ? 2.111 -10.343 4.234 1.00 98.31 86 GLY A CA 1
ATOM 651 C C . GLY A 1 86 ? 0.886 -9.614 3.683 1.00 98.31 86 GLY A C 1
ATOM 652 O O . GLY A 1 86 ? 1.016 -8.679 2.886 1.00 98.31 86 GLY A O 1
ATOM 653 N N . ASP A 1 87 ? -0.301 -10.033 4.120 1.00 98.62 87 ASP A N 1
ATOM 654 C CA . ASP A 1 87 ? -1.543 -9.344 3.769 1.00 98.62 87 ASP A CA 1
ATOM 655 C C . ASP A 1 87 ? -1.568 -7.925 4.352 1.00 98.62 87 ASP A C 1
ATOM 657 O O . ASP A 1 87 ? -1.068 -7.661 5.454 1.00 98.62 87 ASP A O 1
ATOM 661 N N . CYS A 1 88 ? -2.141 -7.004 3.584 1.00 98.19 88 CYS A N 1
ATOM 662 C CA . CYS A 1 88 ? -2.200 -5.585 3.904 1.00 98.19 88 CYS A CA 1
ATOM 663 C C . CYS A 1 88 ? -3.644 -5.090 3.952 1.00 98.19 88 CYS A C 1
ATOM 665 O O . CYS A 1 88 ? -4.496 -5.525 3.176 1.00 98.19 88 CYS A O 1
ATOM 667 N N . THR A 1 89 ? -3.893 -4.112 4.816 1.00 97.69 89 THR A N 1
ATOM 668 C CA . THR A 1 89 ? -5.167 -3.395 4.913 1.00 97.69 89 THR A CA 1
ATOM 669 C C . THR A 1 89 ? -4.892 -1.901 4.897 1.00 97.69 89 THR A C 1
ATOM 671 O O . THR A 1 89 ? -4.266 -1.370 5.818 1.00 97.69 89 THR A O 1
ATOM 674 N N . VAL A 1 90 ? -5.363 -1.218 3.855 1.00 97.31 90 VAL A N 1
ATOM 675 C CA . VAL A 1 90 ? -5.204 0.232 3.675 1.00 97.31 90 VAL A CA 1
ATOM 676 C C . VAL A 1 90 ? -6.546 0.872 3.336 1.00 97.31 90 VAL A C 1
ATOM 678 O O . VAL A 1 90 ? -7.475 0.199 2.900 1.00 97.31 90 VAL A O 1
ATOM 681 N N . THR A 1 91 ? -6.673 2.183 3.518 1.00 97.19 91 THR A N 1
ATOM 682 C CA . THR A 1 91 ? -7.901 2.890 3.142 1.00 97.19 91 THR A CA 1
ATOM 683 C C . THR A 1 91 ? -8.041 2.957 1.626 1.00 97.19 91 THR A C 1
ATOM 685 O O . THR A 1 91 ? -9.068 2.561 1.079 1.00 97.19 91 THR A O 1
ATOM 688 N N . SER A 1 92 ? -7.011 3.456 0.944 1.00 97.56 92 SER A N 1
ATOM 689 C CA . SER A 1 92 ? -7.025 3.651 -0.504 1.00 97.56 92 SER A CA 1
ATOM 690 C C . SER A 1 92 ? -5.631 3.516 -1.092 1.00 97.56 92 SER A C 1
ATOM 692 O O . SER A 1 92 ? -4.640 3.897 -0.461 1.00 97.56 92 SER A O 1
ATOM 694 N N . LEU A 1 93 ? -5.577 3.041 -2.332 1.00 97.81 93 LEU A N 1
ATOM 695 C CA . LEU A 1 93 ? -4.345 2.838 -3.075 1.00 97.81 93 LEU A CA 1
ATOM 696 C C . LEU A 1 93 ? -4.482 3.395 -4.493 1.00 97.81 93 LEU A C 1
ATOM 698 O O . LEU A 1 93 ? -5.341 2.957 -5.254 1.00 97.81 93 LEU A O 1
ATOM 702 N N . GLU A 1 94 ? -3.596 4.315 -4.858 1.00 97.69 94 GLU A N 1
ATOM 703 C CA . GLU A 1 94 ? -3.359 4.705 -6.246 1.00 97.69 94 GLU A CA 1
ATOM 704 C C . GLU A 1 94 ? -2.044 4.076 -6.712 1.00 97.69 94 GLU A C 1
ATOM 706 O O . GLU A 1 94 ? -0.967 4.462 -6.257 1.00 97.69 94 GLU A O 1
ATOM 711 N N . ASN A 1 95 ? -2.117 3.093 -7.609 1.00 97.06 95 ASN A N 1
ATOM 712 C CA . ASN A 1 95 ? -0.931 2.417 -8.124 1.00 97.06 95 ASN A CA 1
ATOM 713 C C . ASN A 1 95 ? -0.693 2.750 -9.598 1.00 97.06 95 ASN A C 1
ATOM 715 O O . ASN A 1 95 ? -1.446 2.306 -10.462 1.00 97.06 95 ASN A O 1
ATOM 719 N N . ASN A 1 96 ? 0.400 3.457 -9.874 1.00 97.19 96 ASN A N 1
ATOM 720 C CA . ASN A 1 96 ? 0.926 3.662 -11.221 1.00 97.19 96 ASN A CA 1
ATOM 721 C C . ASN A 1 96 ? 2.207 2.848 -11.477 1.00 97.19 96 ASN A C 1
ATOM 723 O O . ASN A 1 96 ? 2.671 2.809 -12.616 1.00 97.19 96 ASN A O 1
ATOM 727 N N . GLY A 1 97 ? 2.774 2.227 -10.436 1.00 96.38 97 GLY A N 1
ATOM 728 C CA . GLY A 1 97 ? 4.023 1.470 -10.462 1.00 96.38 97 GLY A CA 1
ATOM 729 C C . GLY A 1 97 ? 3.828 -0.033 -10.334 1.00 96.38 97 GLY A C 1
ATOM 730 O O . GLY A 1 97 ? 2.861 -0.613 -10.838 1.00 96.38 97 GLY A O 1
ATOM 731 N N . THR A 1 98 ? 4.780 -0.674 -9.657 1.00 98.12 98 THR A N 1
ATOM 732 C CA . THR A 1 98 ? 4.804 -2.130 -9.494 1.00 98.12 98 THR A CA 1
ATOM 733 C C . THR A 1 98 ? 4.429 -2.530 -8.074 1.00 98.12 98 THR A C 1
ATOM 735 O O . THR A 1 98 ? 5.015 -2.058 -7.102 1.00 98.12 98 THR A O 1
ATOM 738 N N . ILE A 1 99 ? 3.496 -3.473 -7.952 1.00 98.31 99 ILE A N 1
ATOM 739 C CA . ILE A 1 99 ? 3.230 -4.175 -6.696 1.00 98.31 99 ILE A CA 1
ATOM 740 C C . ILE A 1 99 ? 3.613 -5.632 -6.888 1.00 98.31 99 ILE A C 1
ATOM 742 O O . ILE A 1 99 ? 3.148 -6.296 -7.812 1.00 98.31 99 ILE A O 1
ATOM 746 N N . ASN A 1 100 ? 4.470 -6.122 -6.004 1.00 98.44 100 ASN A N 1
ATOM 747 C CA . ASN A 1 100 ? 4.892 -7.505 -5.958 1.00 98.44 100 ASN A CA 1
ATOM 748 C C . ASN A 1 100 ? 4.139 -8.188 -4.815 1.00 98.44 100 ASN A C 1
ATOM 750 O O . ASN A 1 100 ? 4.562 -8.142 -3.660 1.00 98.44 100 ASN A O 1
ATOM 754 N N . PHE A 1 101 ? 2.994 -8.791 -5.137 1.00 98.44 101 PHE A N 1
ATOM 755 C CA . PHE A 1 101 ? 2.085 -9.355 -4.137 1.00 98.44 101 PHE A CA 1
ATOM 756 C C . PHE A 1 101 ? 2.671 -10.540 -3.371 1.00 98.44 101 PHE A C 1
ATOM 758 O O . PHE A 1 101 ? 2.280 -10.780 -2.237 1.00 98.44 101 PHE A O 1
ATOM 765 N N . ASN A 1 102 ? 3.616 -11.279 -3.961 1.00 97.62 102 ASN A N 1
ATOM 766 C CA . ASN A 1 102 ? 4.322 -12.380 -3.295 1.00 97.62 102 ASN A CA 1
ATOM 767 C C . ASN A 1 102 ? 3.383 -13.432 -2.649 1.00 97.62 102 ASN A C 1
ATOM 769 O O . ASN A 1 102 ? 3.715 -14.042 -1.637 1.00 97.62 102 ASN A O 1
ATOM 773 N N . GLY A 1 103 ? 2.199 -13.641 -3.239 1.00 98.19 103 GLY A N 1
ATOM 774 C CA . GLY A 1 103 ? 1.171 -14.552 -2.719 1.00 98.19 103 GLY A CA 1
ATOM 775 C C . GLY A 1 103 ? 0.248 -13.958 -1.646 1.00 98.19 103 GLY A C 1
ATOM 776 O O . GLY A 1 103 ? -0.534 -14.705 -1.062 1.00 98.19 103 GLY A O 1
ATOM 777 N N . HIS A 1 104 ? 0.325 -12.651 -1.397 1.00 98.62 104 HIS A N 1
ATOM 778 C CA . HIS A 1 104 ? -0.488 -11.909 -0.433 1.00 98.62 104 HIS A CA 1
ATOM 779 C C . HIS A 1 104 ? -1.480 -10.971 -1.114 1.00 98.62 104 HIS A C 1
ATOM 781 O O . HIS A 1 104 ? -1.472 -10.803 -2.333 1.00 98.62 104 HIS A O 1
ATOM 787 N N . THR A 1 105 ? -2.325 -10.340 -0.308 1.00 98.56 105 THR A N 1
ATOM 788 C CA . THR A 1 105 ? -3.387 -9.454 -0.776 1.00 98.56 105 THR A CA 1
ATOM 789 C C . THR A 1 105 ? -3.328 -8.070 -0.142 1.00 98.56 105 THR A C 1
ATOM 791 O O . THR A 1 105 ? -2.775 -7.878 0.942 1.00 98.56 105 THR A O 1
ATOM 794 N N . ILE A 1 106 ? -3.934 -7.091 -0.813 1.00 98.62 106 ILE A N 1
ATOM 795 C CA . ILE A 1 106 ? -4.248 -5.781 -0.235 1.00 98.62 106 ILE A CA 1
ATOM 796 C C . ILE A 1 106 ? -5.767 -5.651 -0.182 1.00 98.62 106 ILE A C 1
ATOM 798 O O . ILE A 1 106 ? -6.420 -5.706 -1.222 1.00 98.62 106 ILE A O 1
ATOM 802 N N . THR A 1 107 ? -6.318 -5.453 1.012 1.00 98.56 107 THR A N 1
ATOM 803 C CA . THR A 1 107 ? -7.738 -5.147 1.221 1.00 98.56 107 THR A CA 1
ATOM 804 C C . THR A 1 107 ? -7.918 -3.641 1.405 1.00 98.56 107 THR A C 1
ATOM 806 O O . THR A 1 107 ? -7.258 -3.032 2.250 1.00 98.56 107 THR A O 1
ATOM 809 N N . LEU A 1 108 ? -8.797 -3.039 0.603 1.00 97.88 108 LEU A N 1
ATOM 810 C CA . LEU A 1 108 ? -9.165 -1.625 0.688 1.00 97.88 108 LEU A CA 1
ATOM 811 C C . LEU A 1 108 ? -10.380 -1.419 1.601 1.00 97.88 108 LEU A C 1
ATOM 813 O O . LEU A 1 108 ? -11.147 -2.350 1.855 1.00 97.88 108 LEU A O 1
ATOM 817 N N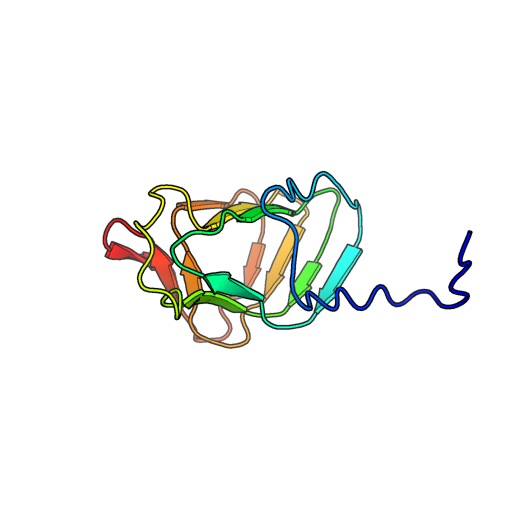 . ALA A 1 109 ? -10.601 -0.184 2.060 1.00 94.44 109 ALA A N 1
ATOM 818 C CA . ALA A 1 109 ? -11.725 0.137 2.946 1.00 94.44 109 ALA A CA 1
ATOM 819 C C . ALA A 1 109 ? -13.110 -0.114 2.318 1.00 94.44 109 ALA A C 1
ATOM 821 O O . ALA A 1 109 ? -14.079 -0.327 3.043 1.00 94.44 109 ALA A O 1
ATOM 822 N N . ASP A 1 110 ? -13.217 -0.117 0.986 1.00 94.88 110 ASP A N 1
ATOM 823 C CA . ASP A 1 110 ? -14.455 -0.447 0.268 1.00 94.88 110 ASP A CA 1
ATOM 824 C C . ASP A 1 110 ? -14.693 -1.963 0.104 1.00 94.88 110 ASP A C 1
ATOM 826 O O . ASP A 1 110 ? -15.704 -2.375 -0.467 1.00 94.88 110 ASP A O 1
ATOM 830 N N . GLY A 1 111 ? -13.787 -2.797 0.624 1.00 96.00 111 GLY A N 1
ATOM 831 C CA . GLY A 1 111 ? -13.835 -4.255 0.532 1.00 96.00 111 GLY A CA 1
ATOM 832 C C . GLY A 1 111 ? -13.190 -4.831 -0.730 1.00 96.00 111 GLY A C 1
ATOM 833 O O . GLY A 1 111 ? -13.169 -6.052 -0.889 1.00 96.00 111 GLY A O 1
ATOM 834 N N . THR A 1 112 ? -12.649 -3.997 -1.621 1.00 98.00 112 THR A N 1
ATOM 835 C CA . THR A 1 112 ? -11.873 -4.464 -2.775 1.00 98.00 112 THR A CA 1
ATOM 836 C C . THR A 1 112 ? -10.621 -5.196 -2.302 1.00 98.00 112 THR A C 1
ATOM 838 O O . THR A 1 112 ? -9.896 -4.705 -1.438 1.00 98.00 112 THR A O 1
ATOM 841 N N . VAL A 1 113 ? -10.341 -6.354 -2.904 1.00 98.19 113 VAL A N 1
ATOM 842 C CA . VAL A 1 113 ? -9.131 -7.146 -2.648 1.00 98.19 113 VAL A CA 1
ATOM 843 C C . VAL A 1 113 ? -8.280 -7.183 -3.915 1.00 98.19 113 VAL A C 1
ATOM 845 O O . VAL A 1 113 ? -8.786 -7.495 -4.993 1.00 98.19 113 VAL A O 1
ATOM 848 N N . LEU A 1 114 ? -6.994 -6.865 -3.782 1.00 97.94 114 LEU A N 1
ATOM 849 C CA . LEU A 1 114 ? -5.990 -6.881 -4.851 1.00 97.94 114 LEU A CA 1
ATOM 850 C C . LEU A 1 114 ? -4.975 -8.005 -4.589 1.00 97.94 114 LEU A C 1
ATOM 852 O O . LEU A 1 114 ? -4.607 -8.210 -3.431 1.00 97.94 114 LEU A O 1
ATOM 856 N N . SER A 1 115 ? -4.525 -8.706 -5.636 1.00 95.25 115 SER A N 1
ATOM 857 C CA . SER A 1 115 ? -3.615 -9.867 -5.564 1.00 95.25 115 SER A CA 1
ATOM 858 C C . SER A 1 115 ? -2.811 -10.072 -6.842 1.00 95.25 115 SER A C 1
ATOM 860 O O . SER A 1 115 ? -3.408 -9.796 -7.910 1.00 95.25 115 SER A O 1
#

Radius of gyration: 14.43 Å; chains: 1; bounding box: 41×33×36 Å